Protein AF-A0A652LAL0-F1 (afdb_monomer_lite)

Organism: NCBI:txid1828321

Sequence (158 aa):
MTTEHRGLAGPYTEYDGLPVLHTTEVELPLVHPYAPVAAGRYVTPGGGRLTVHKAETSAAHLRVTLDHLGCHAQCTPEKDGAFKRLALAAEGYCVHAKCRHRPAYVGGVLRSFEVRTGTIPLAAFVRAALAVELGDFTLVDRLLEEAEARFGPVRPAE

Radius of gyration: 15.7 Å; chains: 1; bounding box: 31×41×43 Å

Secondary structure (DSSP, 8-state):
-----TT----EEEETTEEEEEHHHHTSPB--TTS---SEEEE-TTS-EEEEEEETTEEEEEEEEEE-TT-GGG--HHHHHHHHHHHHHHHHHHHHTT---------TTEEEEEEETTSS-HHHHHHHHHHHHTT--HHHHHHHHHHHHHHS-SS---

Foldseek 3Di:
DPPPVPDPPADWDDDVQAATDHPVQVPAAADDLPDADDADWHQYPRRWIWGWDQDPVDNQKIKIKIARNQPCLCQDPLLLVLLVLLLLLQLLVCVVVVHPDDFQADGDRMGMGIHGPPDQRPSLSVSCNSCSSVVHRVSSVVSSVVSCVVRNHSDDDD

pLDDT: mean 79.48, std 15.99, range [26.91, 95.75]

InterPro domains:
  IPR046305 Protein of unknown function DUF6420 [PF19984] (1-156)

Structure (mmCIF, N/CA/C/O backbone):
data_AF-A0A652LAL0-F1
#
_entry.id   AF-A0A652LAL0-F1
#
loop_
_atom_site.group_PDB
_atom_site.id
_atom_site.type_symbol
_atom_site.label_atom_id
_atom_site.label_alt_id
_atom_site.label_comp_id
_atom_site.label_asym_id
_atom_site.label_entity_id
_atom_site.label_seq_id
_atom_site.pdbx_PDB_ins_code
_atom_site.Cartn_x
_atom_site.Cartn_y
_atom_site.Cartn_z
_atom_site.occupancy
_atom_site.B_iso_or_equiv
_atom_site.auth_seq_id
_atom_site.auth_comp_id
_atom_site.auth_asym_id
_atom_site.auth_atom_id
_atom_site.pdbx_PDB_model_num
ATOM 1 N N . MET A 1 1 ? 4.197 -22.086 8.577 1.00 26.91 1 MET A N 1
ATOM 2 C CA 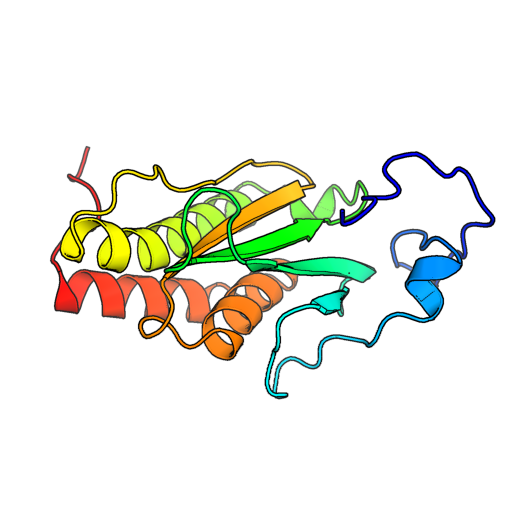. MET A 1 1 ? 5.563 -21.739 8.142 1.00 26.91 1 MET A CA 1
ATOM 3 C C . MET A 1 1 ? 5.484 -21.309 6.692 1.00 26.91 1 MET A C 1
ATOM 5 O O . MET A 1 1 ? 5.342 -22.158 5.826 1.00 26.91 1 MET A O 1
ATOM 9 N N . THR A 1 2 ? 5.471 -20.008 6.421 1.00 34.56 2 THR A N 1
ATOM 10 C CA . THR A 1 2 ? 5.722 -19.508 5.069 1.00 34.56 2 THR A CA 1
ATOM 11 C C . THR A 1 2 ? 7.229 -19.498 4.903 1.00 34.56 2 THR A C 1
ATOM 13 O O . THR A 1 2 ? 7.903 -18.637 5.461 1.00 34.56 2 THR A O 1
ATOM 16 N N . THR A 1 3 ? 7.774 -20.498 4.217 1.00 36.16 3 THR A N 1
ATOM 17 C CA . THR A 1 3 ? 9.139 -20.430 3.700 1.00 36.16 3 THR A CA 1
ATOM 18 C C . THR A 1 3 ? 9.178 -19.275 2.711 1.00 36.16 3 THR A C 1
ATOM 20 O O . THR A 1 3 ? 8.875 -19.422 1.530 1.00 36.16 3 THR A O 1
ATOM 23 N N . GLU A 1 4 ? 9.495 -18.082 3.206 1.00 40.03 4 GLU A N 1
ATOM 24 C CA . GLU A 1 4 ? 10.088 -17.061 2.365 1.00 40.03 4 GLU A CA 1
ATOM 25 C C . GLU A 1 4 ? 11.332 -17.707 1.756 1.00 40.03 4 GLU A C 1
ATOM 27 O O . GLU A 1 4 ? 12.329 -17.934 2.440 1.00 40.03 4 GLU A O 1
ATOM 32 N N . HIS A 1 5 ? 11.260 -18.062 0.475 1.00 46.69 5 HIS A N 1
ATOM 33 C CA . HIS A 1 5 ? 12.397 -18.555 -0.295 1.00 46.69 5 HIS A CA 1
ATOM 34 C C . HIS A 1 5 ? 13.362 -17.394 -0.589 1.00 46.69 5 HIS A C 1
ATOM 36 O O . HIS A 1 5 ? 13.682 -17.097 -1.737 1.00 46.69 5 HIS A O 1
ATOM 42 N N . ARG A 1 6 ? 13.801 -16.696 0.466 1.00 40.78 6 ARG A N 1
ATOM 43 C CA . ARG A 1 6 ? 14.875 -15.707 0.438 1.00 40.78 6 ARG A CA 1
ATOM 44 C C . ARG A 1 6 ? 16.173 -16.467 0.178 1.00 40.78 6 ARG A C 1
ATOM 46 O O . ARG A 1 6 ? 16.843 -16.880 1.116 1.00 40.78 6 ARG A O 1
ATOM 53 N N . GLY A 1 7 ? 16.486 -16.712 -1.093 1.00 42.38 7 GLY A N 1
ATOM 54 C CA . GLY A 1 7 ? 17.790 -17.248 -1.495 1.00 42.38 7 GLY A CA 1
ATOM 55 C C . GLY A 1 7 ? 17.799 -18.427 -2.465 1.00 42.38 7 GLY A C 1
ATOM 56 O O . GLY A 1 7 ? 18.868 -18.994 -2.666 1.00 42.38 7 GLY A O 1
ATOM 57 N N . LEU A 1 8 ? 16.681 -18.815 -3.091 1.00 42.06 8 LEU A N 1
ATOM 58 C CA . LEU A 1 8 ? 16.766 -19.770 -4.202 1.00 42.06 8 LEU A CA 1
ATOM 59 C C . LEU A 1 8 ? 17.265 -19.037 -5.452 1.00 42.06 8 LEU A C 1
ATOM 61 O O . LEU A 1 8 ? 16.500 -18.395 -6.163 1.00 42.06 8 LEU A O 1
ATOM 65 N N . ALA A 1 9 ? 18.573 -19.112 -5.694 1.00 47.53 9 ALA A N 1
ATOM 66 C CA . ALA A 1 9 ? 19.133 -18.879 -7.016 1.00 47.53 9 ALA A CA 1
ATOM 67 C C . ALA A 1 9 ? 18.577 -19.968 -7.950 1.00 47.53 9 ALA A C 1
ATOM 69 O O . ALA A 1 9 ? 19.017 -21.115 -7.912 1.00 47.53 9 ALA A O 1
ATOM 70 N N . GLY A 1 10 ? 17.550 -19.621 -8.720 1.00 47.28 10 GLY A N 1
ATOM 71 C CA . GLY A 1 10 ? 16.929 -20.481 -9.727 1.00 47.28 10 GLY A CA 1
ATOM 72 C C . GLY A 1 10 ? 16.800 -19.747 -11.061 1.00 47.28 10 GLY A C 1
ATOM 73 O O . GLY A 1 10 ? 17.241 -18.601 -11.161 1.00 47.28 10 GLY A O 1
ATOM 74 N N . PRO A 1 11 ? 16.251 -20.391 -12.107 1.00 46.81 11 PRO A N 1
ATOM 75 C CA . PRO A 1 11 ? 16.198 -19.790 -13.425 1.00 46.81 11 PRO A CA 1
ATOM 76 C C . PRO A 1 11 ? 15.296 -18.558 -13.399 1.00 46.81 11 PRO A C 1
ATOM 78 O O . PRO A 1 11 ? 14.097 -18.594 -13.114 1.00 46.81 11 PRO A O 1
ATOM 81 N N . TYR A 1 12 ? 15.961 -17.456 -13.659 1.00 54.72 12 TYR A N 1
ATOM 82 C CA . TYR A 1 12 ? 15.501 -16.093 -13.611 1.00 54.72 12 TYR A CA 1
ATOM 83 C C . TYR A 1 12 ? 15.055 -15.707 -15.027 1.00 54.72 12 TYR A C 1
ATOM 85 O O . TYR A 1 12 ? 15.815 -15.897 -15.974 1.00 54.72 12 TYR A O 1
ATOM 93 N N . THR A 1 13 ? 13.817 -15.237 -15.195 1.00 54.25 13 THR A N 1
ATOM 94 C CA . THR A 1 13 ? 13.287 -14.840 -16.512 1.00 54.25 13 THR A CA 1
ATOM 95 C C . THR A 1 13 ? 13.353 -13.325 -16.647 1.00 54.25 13 THR A C 1
ATOM 97 O O . THR A 1 13 ? 12.703 -12.607 -15.885 1.00 54.25 13 THR A O 1
ATOM 100 N N . GLU A 1 14 ? 14.148 -12.846 -17.603 1.00 53.19 14 GLU A N 1
ATOM 101 C CA . GLU A 1 14 ? 14.138 -11.449 -18.036 1.00 53.19 14 GLU A CA 1
ATOM 102 C C . GLU A 1 14 ? 12.880 -11.184 -18.868 1.00 53.19 14 GLU A C 1
ATOM 104 O O . GLU A 1 14 ? 12.600 -11.885 -19.841 1.00 53.19 14 GLU A O 1
ATOM 109 N N . TYR A 1 15 ? 12.122 -10.164 -18.478 1.00 52.69 15 TYR A N 1
ATOM 110 C CA . TYR A 1 15 ? 11.039 -9.605 -19.276 1.00 52.69 15 TYR A CA 1
ATOM 111 C C . TYR A 1 15 ? 11.474 -8.216 -19.738 1.00 52.69 15 TYR A C 1
ATOM 113 O O . TYR A 1 15 ? 12.097 -7.490 -18.967 1.00 52.69 15 TYR A O 1
ATOM 121 N N . ASP A 1 16 ? 11.161 -7.856 -20.982 1.00 43.97 16 ASP A N 1
ATOM 122 C CA . ASP A 1 16 ? 11.592 -6.605 -21.618 1.00 43.97 16 ASP A CA 1
ATOM 123 C C . ASP A 1 16 ? 11.299 -5.374 -20.731 1.00 43.97 16 ASP A C 1
ATOM 125 O O . ASP A 1 16 ? 10.151 -4.962 -20.563 1.00 43.97 16 ASP A O 1
ATOM 129 N N . GLY A 1 17 ? 12.347 -4.836 -20.096 1.00 51.28 17 GLY A N 1
ATOM 130 C CA . GLY A 1 17 ? 12.281 -3.683 -19.191 1.00 51.28 17 GLY A CA 1
ATOM 131 C C . GLY A 1 17 ? 11.799 -3.941 -17.751 1.00 51.28 17 GLY A C 1
ATOM 132 O O . GLY A 1 17 ? 11.697 -2.978 -16.990 1.00 51.28 17 GLY A O 1
ATOM 133 N N . LEU A 1 18 ? 11.524 -5.187 -17.343 1.00 56.19 18 LEU A N 1
ATOM 134 C CA . LEU A 1 18 ? 11.079 -5.536 -15.983 1.00 56.19 18 LEU A CA 1
ATOM 135 C C . LEU A 1 18 ? 12.174 -6.252 -15.170 1.00 56.19 18 LEU A C 1
ATOM 137 O O . LEU A 1 18 ? 13.030 -6.931 -15.742 1.00 56.19 18 LEU A O 1
ATOM 141 N N . PRO A 1 19 ? 12.143 -6.148 -13.825 1.00 60.47 19 PRO A N 1
ATOM 142 C CA . PRO A 1 19 ? 13.010 -6.938 -12.968 1.00 60.47 19 PRO A CA 1
ATOM 143 C C . PRO A 1 19 ? 12.858 -8.436 -13.223 1.00 60.47 19 PRO A C 1
ATOM 145 O O . PRO A 1 19 ? 11.775 -8.957 -13.488 1.00 60.47 19 PRO A O 1
ATOM 148 N N . VAL A 1 20 ? 13.982 -9.122 -13.106 1.00 64.56 20 VAL A N 1
ATOM 149 C CA . VAL A 1 20 ? 14.102 -10.553 -13.325 1.00 64.56 20 VAL A CA 1
ATOM 150 C C . VAL A 1 20 ? 13.296 -11.327 -12.277 1.00 64.56 20 VAL A C 1
ATOM 152 O O . VAL A 1 20 ? 13.569 -11.217 -11.081 1.00 64.56 20 VAL A O 1
ATOM 155 N N . LEU A 1 21 ? 12.332 -12.140 -12.723 1.00 66.69 21 LEU A N 1
ATOM 156 C CA . LEU A 1 21 ? 11.475 -12.938 -11.838 1.00 66.69 21 LEU A CA 1
ATOM 157 C C . LEU A 1 21 ? 11.976 -14.381 -11.730 1.00 66.69 21 LEU A C 1
ATOM 159 O O . LEU A 1 21 ? 12.378 -14.997 -12.720 1.00 66.69 21 LEU A O 1
ATOM 163 N N . HIS A 1 22 ? 11.926 -14.945 -10.527 1.00 69.00 22 HIS A N 1
ATOM 164 C CA . HIS A 1 22 ? 12.204 -16.362 -10.299 1.00 69.00 22 HIS A CA 1
ATOM 165 C C . HIS A 1 22 ? 11.072 -17.232 -10.879 1.00 69.00 22 HIS A C 1
ATOM 167 O O . HIS A 1 22 ? 9.922 -16.809 -10.937 1.00 69.00 22 HIS A O 1
ATOM 173 N N . THR A 1 23 ? 11.342 -18.485 -11.260 1.00 67.25 23 THR A N 1
ATOM 174 C CA . THR A 1 23 ? 10.328 -19.377 -11.870 1.00 67.25 23 THR A CA 1
ATOM 175 C C . THR A 1 23 ? 9.056 -19.522 -11.024 1.00 67.25 23 THR A C 1
ATOM 177 O O . THR A 1 23 ? 7.950 -19.527 -11.549 1.00 67.25 23 THR A O 1
ATOM 180 N N . THR A 1 24 ? 9.197 -19.561 -9.697 1.00 66.69 24 THR A N 1
ATOM 181 C CA . THR A 1 24 ? 8.060 -19.633 -8.755 1.00 66.69 24 THR A CA 1
ATOM 182 C C . THR A 1 24 ? 7.254 -18.336 -8.647 1.00 66.69 24 THR A C 1
ATOM 184 O O . THR A 1 24 ? 6.217 -18.309 -7.990 1.00 66.69 24 THR A O 1
ATOM 187 N N . GLU A 1 25 ? 7.734 -17.250 -9.249 1.00 71.38 25 GLU A N 1
ATOM 188 C CA . GLU A 1 25 ? 7.066 -15.948 -9.309 1.00 71.38 25 GLU A CA 1
ATOM 189 C C . GLU A 1 25 ? 6.311 -15.761 -10.616 1.00 71.38 25 GLU A C 1
ATOM 191 O O . GLU A 1 25 ? 5.311 -15.054 -10.628 1.00 71.38 25 GLU A O 1
ATOM 196 N N . VAL A 1 26 ? 6.727 -16.448 -11.682 1.00 68.81 26 VAL A N 1
ATOM 197 C CA . VAL A 1 26 ? 6.016 -16.470 -12.970 1.00 68.81 26 VAL A CA 1
ATOM 198 C C . VAL A 1 26 ? 4.611 -17.067 -12.823 1.00 68.81 26 VAL A C 1
ATOM 200 O O . VAL A 1 26 ? 3.692 -16.673 -13.533 1.00 68.81 26 VAL A O 1
ATOM 203 N N . GLU A 1 27 ? 4.420 -17.983 -11.872 1.00 79.25 27 GLU A N 1
ATOM 204 C CA . GLU A 1 27 ? 3.115 -18.590 -11.576 1.00 79.25 27 GLU A CA 1
ATOM 205 C C . GLU A 1 27 ? 2.237 -17.740 -10.641 1.00 79.25 27 GLU A C 1
ATOM 207 O O . GLU A 1 27 ? 1.075 -18.079 -10.401 1.00 79.25 27 GLU A O 1
ATOM 212 N N . LEU A 1 28 ? 2.766 -16.648 -10.075 1.00 83.56 28 LEU A N 1
ATOM 213 C CA . LEU A 1 28 ? 1.987 -15.798 -9.180 1.00 83.56 28 LEU A CA 1
ATOM 214 C C . LEU A 1 28 ? 0.983 -14.948 -9.972 1.00 83.56 28 LEU A C 1
ATOM 216 O O . LEU A 1 28 ? 1.297 -14.442 -11.050 1.00 83.56 28 LEU A O 1
ATOM 220 N N . PRO A 1 29 ? -0.220 -14.712 -9.422 1.00 87.69 29 PRO A N 1
ATOM 221 C CA . PRO A 1 29 ? -1.191 -13.840 -10.064 1.00 87.69 29 PRO A CA 1
ATOM 222 C C . PRO A 1 29 ? -0.675 -12.396 -10.135 1.00 87.69 29 PRO A C 1
ATOM 224 O O . PRO A 1 29 ? -0.125 -11.863 -9.167 1.00 87.69 29 PRO A O 1
ATOM 227 N N . LEU A 1 30 ? -0.926 -11.728 -11.261 1.00 86.81 30 LEU A N 1
ATOM 228 C CA . LEU A 1 30 ? -0.739 -10.283 -11.378 1.00 86.81 30 LEU A CA 1
ATOM 229 C C . LEU A 1 30 ? -1.766 -9.567 -10.489 1.00 86.81 30 LEU A C 1
ATOM 231 O O . LEU A 1 30 ? -2.971 -9.814 -10.597 1.00 86.81 30 LEU A O 1
ATOM 235 N N . VAL A 1 31 ? -1.314 -8.656 -9.624 1.00 88.19 31 VAL A N 1
ATOM 236 C CA . VAL A 1 31 ? -2.240 -7.798 -8.878 1.00 88.19 31 VAL A CA 1
ATOM 237 C C . VAL A 1 31 ? -2.864 -6.788 -9.838 1.00 88.19 31 VAL A C 1
ATOM 239 O O . VAL A 1 31 ? -2.202 -5.903 -10.376 1.00 88.19 31 VAL A O 1
ATOM 242 N N . HIS A 1 32 ? -4.166 -6.922 -10.070 1.00 80.56 32 HIS A N 1
ATOM 243 C CA . HIS A 1 32 ? -4.893 -5.965 -10.889 1.00 80.56 32 HIS A CA 1
ATOM 244 C C . HIS A 1 32 ? -5.318 -4.770 -10.022 1.00 80.56 32 HIS A C 1
ATOM 246 O O . HIS A 1 32 ? -6.018 -4.983 -9.025 1.00 80.56 32 HIS A O 1
ATOM 252 N N . PRO A 1 33 ? -4.982 -3.517 -10.393 1.00 73.00 33 PRO A N 1
ATOM 253 C CA . PRO A 1 33 ? -5.270 -2.340 -9.576 1.00 73.00 33 PRO A CA 1
ATOM 254 C C . PRO A 1 33 ? -6.736 -2.251 -9.159 1.00 73.00 33 PRO A C 1
ATOM 256 O O . PRO A 1 33 ? -7.024 -1.921 -8.021 1.00 73.00 33 PRO A O 1
ATOM 259 N N . TYR A 1 34 ? -7.679 -2.619 -10.028 1.00 80.06 34 TYR A N 1
ATOM 260 C CA . TYR A 1 34 ? -9.115 -2.516 -9.737 1.00 80.06 34 TYR A CA 1
ATOM 261 C C . TYR A 1 34 ? -9.762 -3.787 -9.173 1.00 80.06 34 TYR A C 1
ATOM 263 O O . TYR A 1 34 ? -10.940 -3.753 -8.819 1.00 80.06 34 TYR A O 1
ATOM 271 N N . ALA A 1 35 ? -9.020 -4.889 -9.045 1.00 83.25 35 ALA A N 1
ATOM 272 C CA . ALA A 1 35 ? -9.568 -6.117 -8.478 1.00 83.25 35 ALA A CA 1
ATOM 273 C C . ALA A 1 35 ? -9.625 -6.053 -6.939 1.00 83.25 35 ALA A C 1
ATOM 275 O O . ALA A 1 35 ? -8.928 -5.240 -6.316 1.00 83.25 35 ALA A O 1
ATOM 276 N N . PRO A 1 36 ? -10.453 -6.898 -6.299 1.00 88.06 36 PRO A N 1
ATOM 277 C CA . PRO A 1 36 ? -10.298 -7.199 -4.884 1.00 88.06 36 PRO A CA 1
ATOM 278 C C . PRO A 1 36 ? -8.889 -7.734 -4.605 1.00 88.06 36 PRO A C 1
ATOM 280 O O . PRO A 1 36 ? -8.339 -8.498 -5.396 1.00 88.06 36 PRO A O 1
ATOM 283 N N . VAL A 1 37 ? -8.327 -7.361 -3.457 1.00 90.88 37 VAL A N 1
ATOM 284 C CA . VAL A 1 37 ? -7.036 -7.877 -2.989 1.00 90.88 37 VAL A CA 1
ATOM 285 C C . VAL A 1 37 ? -7.282 -8.742 -1.761 1.00 90.88 37 VAL A C 1
ATOM 287 O O . VAL A 1 37 ? -8.033 -8.346 -0.869 1.00 90.88 37 VAL A O 1
ATOM 290 N N . ALA A 1 38 ? -6.659 -9.917 -1.720 1.00 91.38 38 ALA A N 1
ATOM 291 C CA . ALA A 1 38 ? -6.721 -10.845 -0.598 1.00 91.38 38 ALA A CA 1
ATOM 292 C C . ALA A 1 38 ? -5.320 -11.067 -0.006 1.00 91.38 38 ALA A C 1
ATOM 294 O O . ALA A 1 38 ? -4.321 -10.557 -0.513 1.00 91.38 38 ALA A O 1
ATOM 295 N N . ALA A 1 39 ? -5.243 -11.821 1.091 1.00 91.31 39 ALA A N 1
ATOM 296 C CA . ALA A 1 39 ? -3.960 -12.324 1.565 1.00 91.31 39 ALA A CA 1
ATOM 297 C C . ALA A 1 39 ? -3.386 -13.299 0.525 1.00 91.31 39 ALA A C 1
ATOM 299 O O . ALA A 1 39 ? -4.087 -14.199 0.064 1.00 91.31 39 ALA A O 1
ATOM 300 N N . GLY A 1 40 ? -2.123 -13.118 0.157 1.00 91.75 40 GLY A N 1
ATOM 301 C CA . GLY A 1 40 ? -1.485 -13.854 -0.923 1.00 91.75 40 GLY A CA 1
ATOM 302 C C . GLY A 1 40 ? -0.186 -13.207 -1.385 1.00 91.75 40 GLY A C 1
ATOM 303 O O . GLY A 1 40 ? 0.281 -12.218 -0.818 1.00 91.75 40 GLY A O 1
ATOM 304 N N . ARG A 1 41 ? 0.399 -13.793 -2.427 1.00 91.50 41 ARG A N 1
ATOM 305 C CA . ARG A 1 41 ? 1.580 -13.278 -3.124 1.00 91.50 41 ARG A CA 1
ATOM 306 C C . ARG A 1 41 ? 1.181 -12.938 -4.553 1.00 91.50 41 ARG A C 1
ATOM 308 O O . ARG A 1 41 ? 0.434 -13.695 -5.165 1.00 91.50 41 ARG A O 1
ATOM 315 N N . TYR A 1 42 ? 1.685 -11.820 -5.051 1.00 90.12 42 TYR A N 1
ATOM 316 C CA . TYR A 1 42 ? 1.332 -11.267 -6.349 1.00 90.12 42 TYR A CA 1
ATOM 317 C C . TYR A 1 42 ? 2.559 -10.674 -7.038 1.00 90.12 42 TYR A C 1
ATOM 319 O O . TYR A 1 42 ? 3.479 -10.195 -6.369 1.00 90.12 42 TYR A O 1
ATOM 327 N N . VAL A 1 43 ? 2.526 -10.641 -8.367 1.00 87.31 43 VAL A N 1
ATOM 328 C CA . VAL A 1 43 ? 3.418 -9.796 -9.175 1.00 87.31 43 VAL A CA 1
ATOM 329 C C . VAL A 1 43 ? 2.790 -8.410 -9.300 1.00 87.31 43 VAL A C 1
ATOM 331 O O . VAL A 1 43 ? 1.570 -8.309 -9.456 1.00 87.31 43 VAL A O 1
ATOM 334 N N . THR A 1 44 ? 3.587 -7.343 -9.210 1.00 85.12 44 THR A N 1
ATOM 335 C CA . THR A 1 44 ? 3.109 -5.969 -9.437 1.00 85.12 44 THR A CA 1
ATOM 336 C C . THR A 1 44 ? 3.192 -5.577 -10.908 1.00 85.12 44 THR A C 1
ATOM 338 O O . THR A 1 44 ? 4.027 -6.115 -11.634 1.00 85.12 44 THR A O 1
ATOM 341 N N . PRO A 1 45 ? 2.377 -4.613 -11.378 1.00 76.31 45 PRO A N 1
ATOM 342 C CA . PRO A 1 45 ? 2.496 -4.096 -12.743 1.00 76.31 45 PRO A CA 1
ATOM 343 C C . PRO A 1 45 ? 3.893 -3.551 -13.079 1.00 76.31 45 PRO A C 1
ATOM 345 O O . PRO A 1 45 ? 4.300 -3.602 -14.233 1.00 76.31 45 PRO A O 1
ATOM 348 N N . GLY A 1 46 ? 4.640 -3.068 -12.079 1.00 72.75 46 GLY A N 1
ATOM 349 C CA . GLY A 1 46 ? 6.032 -2.630 -12.225 1.00 72.75 46 GLY A CA 1
ATOM 350 C C . GLY A 1 46 ? 7.072 -3.760 -12.196 1.00 72.75 46 GLY A C 1
ATOM 351 O O . GLY A 1 46 ? 8.263 -3.471 -12.110 1.00 72.75 46 GLY A O 1
ATOM 352 N N . GLY A 1 47 ? 6.644 -5.028 -12.213 1.00 74.50 47 GLY A N 1
ATOM 353 C CA . GLY A 1 47 ? 7.517 -6.206 -12.173 1.00 74.50 47 GLY A CA 1
ATOM 354 C C . GLY A 1 47 ? 8.149 -6.485 -10.805 1.00 74.50 47 GLY A C 1
ATOM 355 O O . GLY A 1 47 ? 9.139 -7.203 -10.721 1.00 74.50 47 GLY A O 1
ATOM 356 N N . GLY A 1 48 ? 7.596 -5.918 -9.731 1.00 82.06 48 GLY A N 1
ATOM 357 C CA . GLY A 1 48 ? 7.965 -6.237 -8.353 1.00 82.06 48 GLY A CA 1
ATOM 358 C C . GLY A 1 48 ? 7.108 -7.358 -7.758 1.00 82.06 48 GLY A C 1
ATOM 359 O O . GLY A 1 48 ? 6.281 -7.979 -8.429 1.00 82.06 48 GLY A O 1
ATOM 360 N N . ARG A 1 49 ? 7.269 -7.596 -6.454 1.00 88.69 49 ARG A N 1
ATOM 361 C CA . ARG A 1 49 ? 6.492 -8.567 -5.671 1.00 88.69 49 ARG A CA 1
ATOM 362 C C . ARG A 1 49 ? 5.661 -7.846 -4.627 1.00 88.69 49 ARG A C 1
ATOM 364 O O . ARG A 1 49 ? 6.180 -7.041 -3.860 1.00 88.69 49 ARG A O 1
ATOM 371 N N . LEU A 1 50 ? 4.387 -8.200 -4.536 1.00 91.25 50 LEU A N 1
ATOM 372 C CA . LEU A 1 50 ? 3.506 -7.785 -3.453 1.00 91.25 50 LEU A CA 1
ATOM 373 C C . LEU A 1 50 ? 3.136 -9.009 -2.617 1.00 91.25 50 LEU A C 1
ATOM 375 O O . LEU A 1 50 ? 2.623 -9.998 -3.134 1.00 91.25 50 LEU A O 1
ATOM 379 N N . THR A 1 51 ? 3.361 -8.940 -1.310 1.00 92.44 51 THR A N 1
ATOM 380 C CA . THR A 1 51 ? 2.950 -9.978 -0.362 1.00 92.44 51 THR A CA 1
ATOM 381 C C . THR A 1 51 ? 2.006 -9.387 0.669 1.00 92.44 51 THR A C 1
ATOM 383 O O . THR A 1 51 ? 2.346 -8.421 1.345 1.00 92.44 51 THR A O 1
ATOM 386 N N . VAL A 1 52 ? 0.836 -9.998 0.828 1.00 93.50 52 VAL A N 1
ATOM 387 C CA . VAL A 1 52 ? -0.150 -9.650 1.852 1.00 93.50 52 VAL A CA 1
ATOM 388 C C . VAL A 1 52 ? -0.367 -10.857 2.753 1.00 93.50 52 VAL A C 1
ATOM 390 O O . VAL A 1 52 ? -0.759 -11.924 2.289 1.00 93.50 52 VAL A O 1
ATOM 393 N N . HIS A 1 53 ? -0.144 -10.710 4.052 1.00 92.25 53 HIS A N 1
ATOM 394 C CA . HIS A 1 53 ? -0.383 -11.775 5.029 1.00 92.25 53 HIS A CA 1
ATOM 395 C C . HIS A 1 53 ? -0.822 -11.192 6.371 1.00 92.25 53 HIS A C 1
ATOM 397 O O . HIS A 1 53 ? -0.775 -9.984 6.576 1.00 92.25 53 HIS A O 1
ATOM 403 N N . LYS A 1 54 ? -1.282 -12.034 7.302 1.00 89.56 54 LYS A N 1
ATOM 404 C CA . LYS A 1 54 ? -1.558 -11.585 8.675 1.00 89.56 54 LYS A CA 1
ATOM 405 C C . LYS A 1 54 ? -0.253 -11.158 9.342 1.00 89.56 54 LYS A C 1
ATOM 407 O O . LYS A 1 54 ? 0.738 -11.871 9.224 1.00 89.56 54 LYS A O 1
ATOM 412 N N . ALA A 1 55 ? -0.260 -10.032 10.049 1.00 84.38 55 ALA A N 1
ATOM 413 C CA . ALA A 1 55 ? 0.911 -9.615 10.806 1.00 84.38 55 ALA A CA 1
ATOM 414 C C . ALA A 1 55 ? 1.197 -10.625 11.931 1.00 84.38 55 ALA A C 1
ATOM 416 O O . ALA A 1 55 ? 0.298 -11.021 12.673 1.00 84.38 55 ALA A O 1
ATOM 417 N N . GLU A 1 56 ? 2.457 -11.028 12.077 1.00 79.69 56 GLU A N 1
ATOM 418 C CA . GLU A 1 56 ? 2.879 -12.017 13.084 1.00 79.69 56 GLU A CA 1
ATOM 419 C C . GLU A 1 56 ? 2.648 -11.524 14.517 1.00 79.69 56 GLU A C 1
ATOM 421 O O . GLU A 1 56 ? 2.352 -12.296 15.423 1.00 79.69 56 GLU A O 1
ATOM 426 N N . THR A 1 57 ? 2.755 -10.212 14.710 1.00 76.06 57 THR A N 1
ATOM 427 C CA . THR A 1 57 ? 2.656 -9.529 16.001 1.00 76.06 57 THR A CA 1
ATOM 428 C C . THR A 1 57 ? 1.223 -9.132 16.358 1.00 76.06 57 THR A C 1
ATOM 430 O O . THR A 1 57 ? 0.970 -8.708 17.487 1.00 76.06 57 THR A O 1
ATOM 433 N N . SER A 1 58 ? 0.269 -9.231 15.422 1.00 77.81 58 SER A N 1
ATOM 434 C CA . SER A 1 58 ? -1.106 -8.788 15.651 1.00 77.81 58 SER A CA 1
ATOM 435 C C . SER A 1 58 ? -2.116 -9.412 14.689 1.00 77.81 58 SER A C 1
ATOM 437 O O . SER A 1 58 ? -2.103 -9.154 13.489 1.00 77.81 58 SER A O 1
ATOM 439 N N . ALA A 1 59 ? -3.107 -10.116 15.242 1.00 84.38 59 ALA A N 1
ATOM 440 C CA . ALA A 1 59 ? -4.239 -10.633 14.468 1.00 84.38 59 ALA A CA 1
ATOM 441 C C . ALA A 1 59 ? -5.144 -9.532 13.878 1.00 84.38 59 ALA A C 1
ATOM 443 O O . ALA A 1 59 ? -5.934 -9.812 12.980 1.00 84.38 59 ALA A O 1
ATOM 444 N N . ALA A 1 60 ? -5.034 -8.294 14.373 1.00 88.06 60 ALA A N 1
ATOM 445 C CA . ALA A 1 60 ? -5.805 -7.148 13.894 1.00 88.06 60 ALA A CA 1
ATOM 446 C C . ALA A 1 60 ? -5.178 -6.464 12.667 1.00 88.06 60 ALA A C 1
ATOM 448 O O . ALA A 1 60 ? -5.732 -5.476 12.188 1.00 88.06 60 ALA A O 1
ATOM 449 N N . HIS A 1 61 ? -4.026 -6.941 12.184 1.00 89.62 61 HIS A N 1
ATOM 450 C CA . HIS A 1 61 ? -3.287 -6.298 11.104 1.00 89.62 61 HIS A CA 1
ATOM 451 C C . HIS A 1 61 ? -2.972 -7.263 9.971 1.00 89.62 61 HIS A C 1
ATOM 453 O O . HIS A 1 61 ? -2.724 -8.458 10.161 1.00 89.62 61 HIS A O 1
ATOM 459 N N . LEU A 1 62 ? -2.943 -6.696 8.773 1.00 91.31 62 LEU A N 1
ATOM 460 C CA . LEU A 1 62 ? -2.321 -7.287 7.607 1.00 91.31 62 LEU A CA 1
ATOM 461 C C . LEU A 1 62 ? -0.963 -6.621 7.405 1.00 91.31 62 LEU A C 1
ATOM 463 O O . LEU A 1 62 ? -0.852 -5.397 7.452 1.00 91.31 62 LEU A O 1
ATOM 467 N N . ARG A 1 63 ? 0.062 -7.432 7.164 1.00 91.00 63 ARG A N 1
ATOM 468 C CA . ARG A 1 63 ? 1.351 -6.974 6.670 1.00 91.00 63 ARG A CA 1
ATOM 469 C C . ARG A 1 63 ? 1.315 -6.968 5.149 1.00 91.00 63 ARG A C 1
ATOM 471 O O . ARG A 1 63 ? 1.020 -7.993 4.533 1.00 91.00 63 ARG A O 1
ATOM 478 N N . VAL A 1 64 ? 1.614 -5.811 4.573 1.00 91.94 64 VAL A N 1
ATOM 479 C CA . VAL A 1 64 ? 1.733 -5.597 3.130 1.00 91.94 64 VAL A CA 1
ATOM 480 C C . VAL A 1 64 ? 3.193 -5.297 2.831 1.00 91.94 64 VAL A C 1
ATOM 482 O O . VAL A 1 64 ? 3.729 -4.310 3.325 1.00 91.94 64 VAL A O 1
ATOM 485 N N . THR A 1 65 ? 3.840 -6.142 2.041 1.00 91.38 65 THR A N 1
ATOM 486 C CA . THR A 1 65 ? 5.245 -5.996 1.657 1.00 91.38 65 THR A CA 1
ATOM 487 C C . THR A 1 65 ? 5.340 -5.824 0.152 1.00 91.38 65 THR A C 1
ATOM 489 O O . THR A 1 65 ? 4.791 -6.634 -0.590 1.00 91.38 65 THR A O 1
ATOM 492 N N . LEU A 1 66 ? 6.033 -4.775 -0.274 1.00 89.69 66 LEU A N 1
ATOM 493 C CA . LEU A 1 66 ? 6.323 -4.442 -1.658 1.00 89.69 66 LEU A CA 1
ATOM 494 C C . LEU A 1 66 ? 7.828 -4.575 -1.881 1.00 89.69 66 LEU A C 1
ATOM 496 O O . LEU A 1 66 ? 8.612 -3.926 -1.196 1.00 89.69 66 LEU A O 1
ATOM 500 N N . ASP 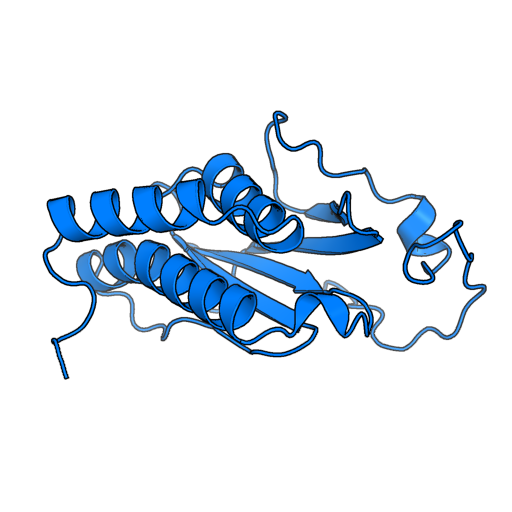A 1 67 ? 8.227 -5.436 -2.803 1.00 87.38 67 ASP A N 1
ATOM 501 C CA . ASP A 1 67 ? 9.622 -5.700 -3.130 1.00 87.38 67 ASP A CA 1
ATOM 502 C C . ASP A 1 67 ? 9.874 -5.399 -4.605 1.00 87.38 67 ASP A C 1
ATOM 504 O O . ASP A 1 67 ? 9.390 -6.098 -5.492 1.00 87.38 67 ASP A O 1
ATOM 508 N N . HIS A 1 68 ? 10.640 -4.349 -4.857 1.00 78.69 68 HIS A N 1
ATOM 509 C CA . HIS A 1 68 ? 10.995 -3.870 -6.184 1.00 78.69 68 HIS A CA 1
ATOM 510 C C . HIS A 1 68 ? 12.220 -4.582 -6.776 1.00 78.69 68 HIS A C 1
ATOM 512 O O . HIS A 1 68 ? 12.738 -4.128 -7.795 1.00 78.69 68 HIS A O 1
ATOM 518 N N . LEU A 1 69 ? 12.719 -5.656 -6.149 1.00 76.88 69 LEU A N 1
ATOM 519 C CA . LEU A 1 69 ? 13.726 -6.558 -6.724 1.00 76.88 69 LEU A CA 1
ATOM 520 C C . LEU A 1 69 ? 15.018 -5.859 -7.183 1.00 76.88 69 LEU A C 1
ATOM 522 O O . LEU A 1 69 ? 15.604 -6.208 -8.203 1.00 76.88 69 LEU A O 1
ATOM 526 N N . GLY A 1 70 ? 15.475 -4.848 -6.441 1.00 70.44 70 GLY A N 1
ATOM 527 C CA . GLY A 1 70 ? 16.689 -4.103 -6.803 1.00 70.44 70 GLY A CA 1
ATOM 528 C C . GLY A 1 70 ? 16.465 -2.933 -7.773 1.00 70.44 70 GLY A C 1
ATOM 529 O O . GLY A 1 70 ? 17.427 -2.260 -8.133 1.00 70.44 70 GLY A O 1
ATOM 530 N N . CYS A 1 71 ? 15.224 -2.639 -8.180 1.00 76.88 71 CYS A N 1
ATOM 531 C CA . CYS A 1 71 ? 14.935 -1.541 -9.103 1.00 76.88 71 CYS A CA 1
ATOM 532 C C . CYS A 1 71 ? 15.147 -0.162 -8.450 1.00 76.88 71 CYS A C 1
ATOM 534 O O . CYS A 1 71 ? 14.290 0.359 -7.733 1.00 76.88 71 CYS A O 1
ATOM 536 N N . HIS A 1 72 ? 16.288 0.470 -8.740 1.00 76.44 72 HIS A N 1
ATOM 537 C CA . HIS A 1 72 ? 16.646 1.788 -8.202 1.00 76.44 72 HIS A CA 1
ATOM 538 C C . HIS A 1 72 ? 15.685 2.916 -8.611 1.00 76.44 72 HIS A C 1
ATOM 540 O O . HIS A 1 72 ? 15.547 3.886 -7.868 1.00 76.44 72 HIS A O 1
ATOM 546 N N . ALA A 1 73 ? 14.959 2.780 -9.729 1.00 80.88 73 ALA A N 1
ATOM 547 C CA . ALA A 1 73 ? 13.930 3.740 -10.145 1.00 80.88 73 ALA A CA 1
ATOM 548 C C . ALA A 1 73 ? 12.741 3.829 -9.160 1.00 80.88 73 ALA A C 1
ATOM 550 O O . ALA A 1 73 ? 11.910 4.737 -9.254 1.00 80.88 73 ALA A O 1
ATOM 551 N N . GLN A 1 74 ? 12.648 2.894 -8.207 1.00 83.00 74 GLN A N 1
ATOM 552 C CA . GLN A 1 74 ? 11.655 2.889 -7.129 1.00 83.00 74 GLN A CA 1
ATOM 553 C C . GLN A 1 74 ? 12.172 3.498 -5.810 1.00 83.00 74 GLN A C 1
ATOM 555 O O . GLN A 1 74 ? 11.440 3.558 -4.824 1.00 83.00 74 GLN A O 1
ATOM 560 N N . CYS A 1 75 ? 13.416 3.988 -5.784 1.00 83.25 75 CYS A N 1
ATOM 561 C CA . CYS A 1 75 ? 14.077 4.538 -4.594 1.00 83.25 75 CYS A CA 1
ATOM 562 C C . CYS A 1 75 ? 14.318 6.055 -4.689 1.00 83.25 75 CYS A C 1
ATOM 564 O O . CYS A 1 75 ? 15.311 6.553 -4.157 1.00 83.25 75 CYS A O 1
ATOM 566 N N . THR A 1 76 ? 13.457 6.794 -5.395 1.00 89.06 76 THR A N 1
ATOM 567 C CA . THR A 1 76 ? 13.593 8.256 -5.490 1.00 89.06 76 THR A CA 1
ATOM 568 C C . THR A 1 76 ? 13.099 8.942 -4.209 1.00 89.06 76 THR A C 1
ATOM 570 O O . THR A 1 76 ? 12.199 8.414 -3.546 1.00 89.06 76 THR A O 1
ATOM 573 N N . PRO A 1 77 ? 13.633 10.125 -3.847 1.00 91.12 77 PRO A N 1
ATOM 574 C CA . PRO A 1 77 ? 13.184 10.868 -2.667 1.00 91.12 77 PRO A CA 1
ATOM 575 C C . PRO A 1 77 ? 11.674 11.146 -2.646 1.00 91.12 77 PRO A C 1
ATOM 577 O O . PRO A 1 77 ? 11.049 11.088 -1.587 1.00 91.12 77 PRO A O 1
ATOM 580 N N . GLU A 1 78 ? 11.075 11.406 -3.808 1.00 92.06 78 GLU A N 1
ATOM 581 C CA . GLU A 1 78 ? 9.646 11.687 -3.961 1.00 92.06 78 GLU A CA 1
ATOM 582 C C . GLU A 1 78 ? 8.805 10.452 -3.623 1.00 92.06 78 GLU A C 1
ATOM 584 O O . GLU A 1 78 ? 7.867 10.539 -2.826 1.00 92.06 78 GLU A O 1
ATOM 589 N N . LYS A 1 79 ? 9.183 9.284 -4.164 1.00 91.00 79 LYS A N 1
ATOM 590 C CA . LYS A 1 79 ? 8.518 8.004 -3.880 1.00 91.00 79 LYS A CA 1
ATOM 591 C C . LYS A 1 79 ? 8.691 7.597 -2.422 1.00 91.00 79 LYS A C 1
ATOM 593 O O . LYS A 1 79 ? 7.727 7.184 -1.781 1.00 91.00 79 LYS A O 1
ATOM 598 N N . ASP A 1 80 ? 9.886 7.778 -1.865 1.00 90.25 80 ASP A N 1
ATOM 599 C CA . ASP A 1 80 ? 10.155 7.566 -0.441 1.00 90.25 80 ASP A CA 1
ATOM 600 C C . ASP A 1 80 ? 9.267 8.445 0.446 1.00 90.25 80 ASP A C 1
ATOM 602 O O . ASP A 1 80 ? 8.708 7.973 1.438 1.00 90.25 80 ASP A O 1
ATOM 606 N N . GLY A 1 81 ? 9.111 9.719 0.085 1.00 91.88 81 GLY A N 1
ATOM 607 C CA . GLY A 1 81 ? 8.205 10.643 0.758 1.00 91.88 81 GLY A CA 1
ATOM 608 C C . GLY A 1 81 ? 6.751 10.178 0.689 1.00 91.88 81 GLY A C 1
ATOM 609 O O . GLY A 1 81 ? 6.066 10.158 1.713 1.00 91.88 81 GLY A O 1
ATOM 610 N N . ALA A 1 82 ? 6.288 9.750 -0.486 1.00 93.62 82 ALA A N 1
ATOM 611 C CA . ALA A 1 82 ? 4.930 9.247 -0.669 1.00 93.62 82 ALA A CA 1
ATOM 612 C C . ALA A 1 82 ? 4.679 7.956 0.131 1.00 93.62 82 ALA A C 1
ATOM 614 O O . ALA A 1 82 ? 3.694 7.863 0.858 1.00 93.62 82 ALA A O 1
ATOM 615 N N . PHE A 1 83 ? 5.592 6.981 0.115 1.00 92.00 83 PHE A N 1
ATOM 616 C CA . PHE A 1 83 ? 5.431 5.772 0.928 1.00 92.00 83 PHE A CA 1
AT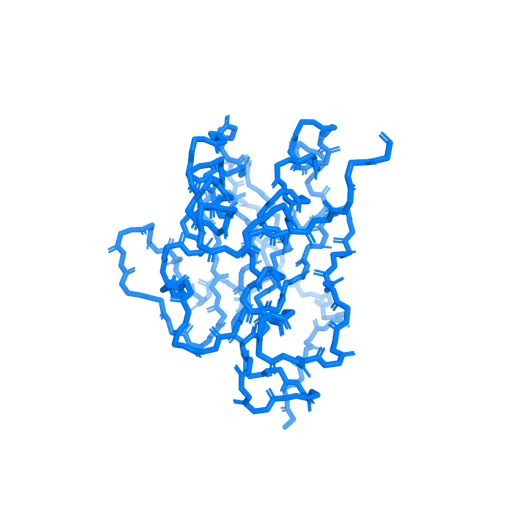OM 617 C C . PHE A 1 83 ? 5.423 6.065 2.434 1.00 92.00 83 PHE A C 1
ATOM 619 O O . PHE A 1 83 ? 4.662 5.436 3.170 1.00 92.00 83 PHE A O 1
ATOM 626 N N . LYS A 1 84 ? 6.210 7.041 2.906 1.00 90.31 84 LYS A N 1
ATOM 627 C CA . LYS A 1 84 ? 6.132 7.504 4.300 1.00 90.31 84 LYS A CA 1
ATOM 628 C C . LYS A 1 84 ? 4.756 8.090 4.615 1.00 90.31 84 LYS A C 1
ATOM 630 O O . LYS A 1 84 ? 4.175 7.713 5.627 1.00 90.31 84 LYS A O 1
ATOM 635 N N . ARG A 1 85 ? 4.203 8.948 3.749 1.00 92.31 85 ARG A N 1
ATOM 636 C CA . ARG A 1 85 ? 2.839 9.490 3.913 1.00 92.31 85 ARG A CA 1
ATOM 637 C C . ARG A 1 85 ? 1.773 8.393 3.912 1.00 92.31 85 ARG A C 1
ATOM 639 O O . ARG A 1 85 ? 0.874 8.420 4.745 1.00 92.31 85 ARG A O 1
ATOM 646 N N . LEU A 1 86 ? 1.919 7.375 3.065 1.00 93.00 86 LEU A N 1
ATOM 647 C CA . LEU A 1 86 ? 1.021 6.218 3.055 1.00 93.00 86 LEU A CA 1
ATOM 648 C C . LEU A 1 86 ? 1.099 5.415 4.364 1.00 93.00 86 LEU A C 1
ATOM 650 O O . LEU A 1 86 ? 0.073 4.986 4.894 1.00 93.00 86 LEU A O 1
ATOM 654 N N . ALA A 1 87 ? 2.304 5.235 4.912 1.00 90.00 87 ALA A N 1
ATOM 655 C CA . ALA A 1 87 ? 2.490 4.603 6.215 1.00 90.00 87 ALA A CA 1
ATOM 656 C C . ALA A 1 87 ? 1.838 5.423 7.342 1.00 90.00 87 ALA A C 1
ATOM 658 O O . ALA A 1 87 ? 1.197 4.839 8.214 1.00 90.00 87 ALA A O 1
ATOM 659 N N . LEU A 1 88 ? 1.939 6.758 7.293 1.00 88.81 88 LEU A N 1
ATOM 660 C CA . LEU A 1 88 ? 1.257 7.653 8.234 1.00 88.81 88 LEU A CA 1
ATOM 661 C C . LEU A 1 88 ? -0.267 7.513 8.137 1.00 88.81 88 LEU A C 1
ATOM 663 O O . LEU A 1 88 ? -0.924 7.325 9.155 1.00 88.81 88 LEU A O 1
ATOM 667 N N . ALA A 1 89 ? -0.840 7.502 6.932 1.00 90.38 89 ALA A N 1
ATOM 668 C CA . ALA A 1 89 ? -2.281 7.316 6.760 1.00 90.38 89 ALA A CA 1
ATOM 669 C C . ALA A 1 89 ? -2.791 6.033 7.454 1.00 90.38 89 ALA A C 1
ATOM 671 O O . ALA A 1 89 ? -3.821 6.050 8.129 1.00 90.38 89 ALA A O 1
ATOM 672 N N . ALA A 1 90 ? -2.045 4.925 7.360 1.00 88.88 90 ALA A N 1
ATOM 673 C CA . ALA A 1 90 ? -2.365 3.687 8.075 1.00 88.88 90 ALA A CA 1
ATOM 674 C C . ALA A 1 90 ? -2.117 3.778 9.597 1.00 88.88 90 ALA A C 1
ATOM 676 O O . ALA A 1 90 ? -2.901 3.236 10.384 1.00 88.88 90 ALA A O 1
ATOM 677 N N . GLU A 1 91 ? -1.058 4.474 10.023 1.00 83.06 91 GLU A N 1
ATOM 678 C CA . GLU A 1 91 ? -0.696 4.681 11.432 1.00 83.06 91 GLU A CA 1
ATOM 679 C C . GLU A 1 91 ? -1.793 5.420 12.210 1.00 83.06 91 GLU A C 1
ATOM 681 O O . GLU A 1 91 ? -2.105 5.006 13.327 1.00 83.06 91 GLU A O 1
ATOM 686 N N . GLY A 1 92 ? -2.441 6.435 11.627 1.00 81.31 92 GLY A N 1
ATOM 687 C CA . GLY A 1 92 ? -3.485 7.218 12.308 1.00 81.31 92 GLY A CA 1
ATOM 688 C C . GLY A 1 92 ? -4.604 6.348 12.893 1.00 81.31 92 GLY A C 1
ATOM 689 O O . GLY A 1 92 ? -4.993 6.491 14.056 1.00 81.31 92 GLY A O 1
ATOM 690 N N . TYR A 1 93 ? -5.042 5.338 12.138 1.00 84.81 93 TYR A N 1
ATOM 691 C CA . TYR A 1 93 ? -6.032 4.367 12.608 1.00 84.81 93 TYR A CA 1
ATOM 692 C C . TYR A 1 93 ? -5.514 3.458 13.730 1.00 84.81 93 TYR A C 1
ATOM 694 O O . TYR A 1 93 ? -6.275 3.030 14.602 1.00 84.81 93 TYR A O 1
ATOM 702 N N . CYS A 1 94 ? -4.225 3.135 13.708 1.00 85.06 94 CYS A N 1
ATOM 703 C CA . CYS A 1 94 ? -3.592 2.270 14.695 1.00 85.06 94 CYS A CA 1
ATOM 704 C C . CYS A 1 94 ? -3.392 3.007 16.025 1.00 85.06 94 CYS A C 1
ATOM 706 O O . CYS A 1 94 ? -3.700 2.446 17.081 1.00 85.06 94 CYS A O 1
ATOM 708 N N . VAL A 1 95 ? -2.971 4.276 15.968 1.00 80.06 95 VAL A N 1
ATOM 709 C CA . VAL A 1 95 ? -2.867 5.183 17.122 1.00 80.06 95 VAL A CA 1
ATOM 710 C C . VAL A 1 95 ? -4.227 5.349 17.789 1.00 80.06 95 VAL A C 1
ATOM 712 O O . VAL A 1 95 ? -4.351 5.128 18.995 1.00 80.06 95 VAL A O 1
ATOM 715 N N . HIS A 1 96 ? -5.273 5.636 17.008 1.00 82.62 96 HIS A N 1
ATOM 716 C CA . HIS A 1 96 ? -6.634 5.746 17.534 1.00 82.62 96 HIS A CA 1
ATOM 717 C C . HIS A 1 96 ? -7.098 4.454 18.229 1.00 82.62 96 HIS A C 1
ATOM 719 O O . HIS A 1 96 ? -7.724 4.487 19.289 1.00 82.62 96 HIS A O 1
ATOM 725 N N . ALA A 1 97 ? -6.722 3.295 17.683 1.00 83.69 97 ALA A N 1
ATOM 726 C CA . ALA A 1 97 ? -7.004 1.988 18.267 1.00 83.69 97 ALA A CA 1
ATOM 727 C C . ALA A 1 97 ? -6.042 1.574 19.405 1.00 83.69 97 ALA A C 1
ATOM 729 O O . ALA A 1 97 ? -6.085 0.420 19.839 1.00 83.69 97 ALA A O 1
ATOM 730 N N . LYS A 1 98 ? -5.174 2.478 19.887 1.00 83.25 98 LYS A N 1
ATOM 731 C CA . LYS A 1 98 ? -4.166 2.241 20.940 1.00 83.25 98 LYS A CA 1
ATOM 732 C C . LYS A 1 98 ? -3.248 1.048 20.648 1.00 83.25 98 LYS A C 1
ATOM 734 O O . LYS A 1 98 ? -2.846 0.307 21.550 1.00 83.25 98 LYS A O 1
ATOM 739 N N . CYS A 1 99 ? -2.934 0.835 19.375 1.00 82.31 99 CYS A N 1
ATOM 740 C CA . CYS A 1 99 ? -2.014 -0.215 18.970 1.00 82.31 99 CYS A CA 1
ATOM 741 C C . CYS A 1 99 ? -0.589 0.126 19.408 1.00 82.31 99 CYS A C 1
ATOM 743 O O . CYS A 1 99 ? -0.192 1.286 19.417 1.00 82.31 99 CYS A O 1
ATOM 745 N N . ARG A 1 100 ? 0.190 -0.897 19.777 1.00 70.56 100 ARG A N 1
ATOM 746 C CA . ARG A 1 100 ? 1.573 -0.720 20.254 1.00 70.56 100 ARG A CA 1
ATOM 747 C C . ARG A 1 100 ? 2.633 -0.888 19.164 1.00 70.56 100 ARG A C 1
ATOM 749 O O . ARG A 1 100 ? 3.819 -0.821 19.474 1.00 70.56 100 ARG A O 1
ATOM 756 N N . HIS A 1 101 ? 2.239 -1.168 17.922 1.00 64.69 101 HIS A N 1
ATOM 757 C CA . HIS A 1 101 ? 3.202 -1.315 16.835 1.00 64.69 101 HIS A CA 1
ATOM 758 C C . HIS A 1 101 ? 3.582 0.067 16.297 1.00 64.69 101 HIS A C 1
ATOM 760 O O . HIS A 1 101 ? 2.741 0.953 16.157 1.00 64.69 101 HIS A O 1
ATOM 766 N N . ARG A 1 102 ? 4.872 0.248 16.015 1.00 60.44 102 ARG A N 1
ATOM 767 C CA . ARG A 1 102 ? 5.357 1.391 15.239 1.00 60.44 102 ARG A CA 1
ATOM 768 C C . ARG A 1 102 ? 4.983 1.171 13.771 1.00 60.44 102 ARG A C 1
ATOM 770 O O . ARG A 1 102 ? 4.830 0.015 13.371 1.00 60.44 102 ARG A O 1
ATOM 777 N N . PRO A 1 103 ? 4.858 2.226 12.956 1.00 54.69 103 PRO A N 1
ATOM 778 C CA . PRO A 1 103 ? 4.767 2.056 11.516 1.00 54.69 103 PRO A CA 1
ATOM 779 C C . PRO A 1 103 ? 5.998 1.278 11.062 1.00 54.69 103 PRO A C 1
ATOM 781 O O . PRO A 1 103 ? 7.136 1.740 11.187 1.00 54.69 103 PRO A O 1
ATOM 784 N N . ALA A 1 104 ? 5.767 0.065 10.567 1.00 58.47 104 ALA A N 1
ATOM 785 C CA . ALA A 1 104 ? 6.752 -0.587 9.739 1.00 58.47 104 ALA A CA 1
ATOM 786 C C . ALA A 1 104 ? 6.841 0.291 8.493 1.00 58.47 104 ALA A C 1
ATOM 788 O O . ALA A 1 104 ? 5.887 0.398 7.735 1.00 58.47 104 ALA A O 1
ATOM 789 N N . TYR A 1 105 ? 7.937 1.024 8.374 1.00 64.88 105 TYR A N 1
ATOM 790 C CA . TYR A 1 105 ? 8.414 1.545 7.113 1.00 64.88 105 TYR A CA 1
ATOM 791 C C . TYR A 1 105 ? 9.888 1.194 7.076 1.00 64.88 105 TYR A C 1
ATOM 793 O O . TYR A 1 105 ? 10.707 1.766 7.797 1.00 64.88 105 TYR A O 1
ATOM 801 N N . VAL A 1 106 ? 10.200 0.194 6.268 1.00 66.81 106 VAL A N 1
ATOM 802 C CA . VAL A 1 106 ? 11.568 -0.086 5.857 1.00 66.81 106 VAL A CA 1
ATOM 803 C C . VAL A 1 106 ? 11.699 0.512 4.467 1.00 66.81 106 VAL A C 1
ATOM 805 O O . VAL A 1 106 ? 10.832 0.302 3.622 1.00 66.81 106 VAL A O 1
ATOM 808 N N . GLY A 1 107 ? 12.702 1.366 4.282 1.00 65.94 107 GLY A N 1
ATOM 809 C CA . GLY A 1 107 ? 12.941 2.020 3.004 1.00 65.94 107 GLY A CA 1
ATOM 810 C C . GLY A 1 107 ? 13.740 1.155 2.026 1.00 65.94 107 GLY A C 1
ATOM 811 O O . GLY A 1 107 ? 14.123 0.028 2.331 1.00 65.94 107 GLY A O 1
ATOM 812 N N . GLY A 1 108 ? 14.047 1.721 0.862 1.00 75.31 108 GLY A N 1
ATOM 813 C CA . GLY A 1 108 ? 14.791 1.055 -0.203 1.00 75.31 108 GLY A CA 1
ATOM 814 C C . GLY A 1 108 ? 13.907 0.184 -1.092 1.00 75.31 108 GLY A C 1
ATOM 815 O O . GLY A 1 108 ? 12.715 0.418 -1.251 1.00 75.31 108 GLY A O 1
ATOM 816 N N . VAL A 1 109 ? 14.493 -0.840 -1.698 1.00 78.31 109 VAL A N 1
ATOM 817 C CA . VAL A 1 109 ? 13.769 -1.680 -2.665 1.00 78.31 109 VAL A CA 1
ATOM 818 C C . VAL A 1 109 ? 12.719 -2.583 -2.010 1.00 78.31 109 VAL A C 1
ATOM 820 O O . VAL A 1 109 ? 11.859 -3.095 -2.709 1.00 78.31 109 VAL A O 1
ATOM 823 N N . LEU A 1 110 ? 12.749 -2.740 -0.684 1.00 83.69 110 LEU A N 1
ATOM 824 C CA . LEU A 1 110 ? 11.785 -3.517 0.089 1.00 83.69 110 LEU A CA 1
ATOM 825 C C . LEU A 1 110 ? 11.022 -2.592 1.043 1.00 83.69 110 LEU A C 1
ATOM 827 O O . LEU A 1 110 ? 11.568 -2.161 2.057 1.00 83.69 110 LEU A O 1
ATOM 831 N N . ARG A 1 111 ? 9.744 -2.341 0.761 1.00 87.69 111 ARG A N 1
ATOM 832 C CA . ARG A 1 111 ? 8.823 -1.619 1.647 1.00 87.69 111 ARG A CA 1
ATOM 833 C C . ARG A 1 111 ? 7.927 -2.604 2.374 1.00 87.69 111 ARG A C 1
ATOM 835 O O . ARG A 1 111 ? 7.455 -3.576 1.799 1.00 87.69 111 ARG A O 1
ATOM 842 N N . SER A 1 112 ? 7.663 -2.367 3.648 1.00 88.62 112 SER A N 1
ATOM 843 C CA . SER A 1 112 ? 6.697 -3.151 4.423 1.00 88.62 112 SER A CA 1
ATOM 844 C C . SER A 1 112 ? 5.826 -2.207 5.216 1.00 88.62 112 SER A C 1
ATOM 846 O O . SER A 1 112 ? 6.360 -1.241 5.737 1.00 88.62 112 SER A O 1
ATOM 848 N N . PHE A 1 113 ? 4.536 -2.512 5.305 1.00 89.31 113 PHE A N 1
ATOM 849 C CA . PHE A 1 113 ? 3.505 -1.729 5.975 1.00 89.31 113 PHE A CA 1
ATOM 850 C C . PHE A 1 113 ? 2.649 -2.642 6.852 1.00 89.31 113 PHE A C 1
ATOM 852 O O . PHE A 1 113 ? 2.463 -3.819 6.533 1.00 89.31 113 PHE A O 1
ATOM 859 N N . GLU A 1 114 ? 2.075 -2.091 7.919 1.00 88.25 114 GLU A N 1
ATOM 860 C CA . GLU A 1 114 ? 1.035 -2.760 8.704 1.00 88.25 114 GLU A CA 1
ATOM 861 C C . GLU A 1 114 ? -0.274 -1.977 8.590 1.00 88.25 114 GLU A C 1
ATOM 863 O O . GLU A 1 114 ? -0.338 -0.796 8.926 1.00 88.25 114 GLU A O 1
ATOM 868 N N . VAL A 1 115 ? -1.317 -2.643 8.094 1.00 89.75 115 VAL A N 1
ATOM 869 C CA . VAL A 1 115 ? -2.640 -2.059 7.855 1.00 89.75 115 VAL A CA 1
ATOM 870 C C . VAL A 1 115 ? -3.648 -2.757 8.751 1.00 89.75 115 VAL A C 1
ATOM 872 O O . VAL A 1 115 ? -3.796 -3.981 8.704 1.00 89.75 115 VAL A O 1
ATOM 875 N N . ARG A 1 116 ? -4.347 -1.989 9.587 1.00 90.00 116 ARG A N 1
ATOM 876 C CA . ARG A 1 116 ? -5.362 -2.532 10.493 1.00 90.00 116 ARG A CA 1
ATOM 877 C C . ARG A 1 116 ? -6.575 -3.031 9.709 1.00 90.00 116 ARG A C 1
ATOM 879 O O . ARG A 1 116 ? -7.083 -2.362 8.817 1.00 90.00 116 ARG A O 1
ATOM 886 N N . THR A 1 117 ? -7.083 -4.207 10.050 1.00 88.44 117 THR A N 1
ATOM 887 C CA . THR A 1 117 ? -8.320 -4.720 9.454 1.00 88.44 117 THR A CA 1
ATOM 888 C C . THR A 1 117 ? -9.510 -3.849 9.859 1.00 88.44 117 THR A C 1
ATOM 890 O O . THR A 1 117 ? -9.641 -3.499 11.032 1.00 88.44 117 THR A O 1
ATOM 893 N N . GLY A 1 118 ? -10.396 -3.539 8.909 1.00 85.56 118 GLY A N 1
ATOM 894 C CA . GLY A 1 118 ? -11.586 -2.715 9.156 1.00 85.56 118 GLY A CA 1
ATOM 895 C C . GLY A 1 118 ? -11.332 -1.203 9.152 1.00 85.56 118 GLY A C 1
ATOM 896 O O . GLY A 1 118 ? -12.183 -0.458 9.628 1.00 85.56 118 GLY A O 1
ATOM 897 N N . THR A 1 119 ? -10.177 -0.752 8.649 1.00 89.94 119 THR A N 1
ATOM 898 C CA . THR A 1 119 ? -9.842 0.674 8.518 1.00 89.94 119 THR A CA 1
ATOM 899 C C . THR A 1 119 ? -9.798 1.089 7.047 1.00 89.94 119 THR A C 1
ATOM 901 O O . THR A 1 119 ? -10.845 1.141 6.407 1.00 89.94 119 THR A O 1
ATOM 904 N N . ILE A 1 120 ? -8.615 1.334 6.482 1.00 91.69 120 ILE A N 1
ATOM 905 C CA . ILE A 1 120 ? -8.432 1.553 5.049 1.00 91.69 120 ILE A CA 1
ATOM 906 C C . ILE A 1 120 ? -8.728 0.223 4.339 1.00 91.69 120 ILE A C 1
ATOM 908 O O . ILE A 1 120 ? -8.113 -0.795 4.681 1.00 91.69 120 ILE A O 1
ATOM 912 N N . PRO A 1 121 ? -9.641 0.183 3.349 1.00 93.12 121 PRO A N 1
ATOM 913 C CA . PRO A 1 121 ? -9.858 -1.022 2.560 1.00 93.12 121 PRO A CA 1
ATOM 914 C C . PRO A 1 121 ? -8.539 -1.503 1.944 1.00 93.12 121 PRO A C 1
ATOM 916 O O . PRO A 1 121 ? -7.840 -0.723 1.300 1.00 93.12 121 PRO A O 1
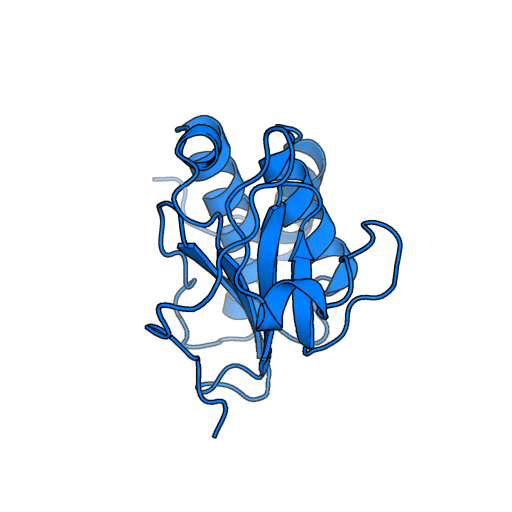ATOM 919 N N . LEU A 1 122 ? -8.207 -2.790 2.095 1.00 92.50 122 LEU A N 1
ATOM 920 C CA . LEU A 1 122 ? -6.923 -3.342 1.635 1.00 92.50 122 LEU A CA 1
ATOM 921 C C . LEU A 1 122 ? -6.645 -3.024 0.158 1.00 92.50 122 LEU A C 1
ATOM 923 O O . LEU A 1 122 ? -5.536 -2.633 -0.192 1.00 92.50 122 LEU A O 1
ATOM 927 N N . ALA A 1 123 ? -7.662 -3.139 -0.700 1.00 92.88 123 ALA A N 1
ATOM 928 C CA . ALA A 1 123 ? -7.534 -2.796 -2.111 1.00 92.88 123 ALA A CA 1
ATOM 929 C C . ALA A 1 123 ? -7.208 -1.307 -2.324 1.00 92.88 123 ALA A C 1
ATOM 931 O O . ALA A 1 123 ? -6.408 -0.986 -3.194 1.00 92.88 123 ALA A O 1
ATOM 932 N N . ALA A 1 124 ? -7.775 -0.397 -1.527 1.00 94.25 124 ALA A N 1
ATOM 933 C CA . ALA A 1 124 ? -7.461 1.030 -1.605 1.00 94.25 124 ALA A CA 1
ATOM 934 C C . ALA A 1 124 ? -6.015 1.314 -1.172 1.00 94.25 124 ALA A C 1
ATOM 936 O O . ALA A 1 124 ? -5.312 2.056 -1.853 1.00 94.25 124 ALA A O 1
ATOM 937 N N . PHE A 1 125 ? -5.552 0.664 -0.099 1.00 94.31 125 PHE A N 1
ATOM 938 C CA . PHE A 1 125 ? -4.166 0.773 0.358 1.00 94.31 125 PHE A CA 1
ATOM 939 C C . PHE A 1 125 ? -3.175 0.266 -0.699 1.00 94.31 125 PHE A C 1
ATOM 941 O O . PHE A 1 125 ? -2.226 0.960 -1.054 1.00 94.31 125 PHE A O 1
ATOM 948 N N . VAL A 1 126 ? -3.417 -0.930 -1.247 1.00 93.81 126 VAL A N 1
ATOM 949 C CA . VAL A 1 126 ? -2.562 -1.527 -2.284 1.00 93.81 126 VAL A CA 1
ATOM 950 C C . VAL A 1 126 ? -2.569 -0.689 -3.560 1.00 93.81 126 VAL A C 1
ATOM 952 O O . VAL A 1 126 ? -1.509 -0.456 -4.126 1.00 93.81 126 VAL A O 1
ATOM 955 N N . ARG A 1 127 ? -3.723 -0.159 -3.984 1.00 94.12 127 ARG A N 1
ATOM 956 C CA . ARG A 1 127 ? -3.796 0.782 -5.116 1.00 94.12 127 ARG A CA 1
ATOM 957 C C . ARG A 1 127 ? -2.930 2.011 -4.895 1.00 94.12 127 ARG A C 1
ATOM 959 O O . ARG A 1 127 ? -2.206 2.389 -5.804 1.00 94.12 127 ARG A O 1
ATOM 966 N N . ALA A 1 128 ? -2.993 2.615 -3.709 1.00 94.62 128 ALA A N 1
ATOM 967 C CA . ALA A 1 128 ? -2.166 3.772 -3.392 1.00 94.62 128 ALA A CA 1
ATOM 968 C C . ALA A 1 128 ? -0.671 3.420 -3.437 1.00 94.62 128 ALA A C 1
ATOM 970 O O . ALA A 1 128 ? 0.103 4.157 -4.036 1.00 94.62 128 ALA A O 1
ATOM 971 N N . ALA A 1 129 ? -0.271 2.264 -2.896 1.00 92.62 129 ALA A N 1
ATOM 972 C CA . ALA A 1 129 ? 1.116 1.802 -2.963 1.00 92.62 129 ALA A CA 1
ATOM 973 C C . ALA A 1 129 ? 1.604 1.595 -4.410 1.00 92.62 129 ALA A C 1
ATOM 975 O O . ALA A 1 129 ? 2.705 2.018 -4.748 1.00 92.62 129 ALA A O 1
ATOM 976 N N . LEU A 1 130 ? 0.781 0.990 -5.272 1.00 91.06 130 LEU A N 1
ATOM 977 C CA . LEU A 1 130 ? 1.112 0.779 -6.686 1.00 91.06 130 LEU A CA 1
ATOM 978 C C . LEU A 1 130 ? 1.114 2.087 -7.492 1.00 91.06 130 LEU A C 1
ATOM 980 O O . LEU A 1 130 ? 1.936 2.250 -8.385 1.00 91.06 130 LEU A O 1
ATOM 984 N N . ALA A 1 131 ? 0.235 3.039 -7.172 1.00 91.38 131 ALA A N 1
ATOM 985 C CA . ALA A 1 131 ? 0.227 4.356 -7.811 1.00 91.38 131 ALA A CA 1
ATOM 986 C C . ALA A 1 131 ? 1.546 5.109 -7.567 1.00 91.38 131 ALA A C 1
ATOM 988 O O . ALA A 1 131 ? 2.103 5.683 -8.502 1.00 91.38 131 ALA A O 1
ATOM 989 N N . VAL A 1 132 ? 2.116 5.000 -6.359 1.00 91.06 132 VAL A N 1
ATOM 990 C CA . VAL A 1 132 ? 3.445 5.558 -6.054 1.00 91.06 132 VAL A CA 1
ATOM 991 C C . VAL A 1 132 ? 4.528 4.953 -6.951 1.00 91.06 132 VAL A C 1
ATOM 993 O O . VAL A 1 132 ? 5.404 5.687 -7.412 1.00 91.06 132 VAL A O 1
ATOM 996 N N . GLU A 1 133 ? 4.466 3.649 -7.260 1.00 85.25 133 GLU A N 1
ATOM 997 C CA . GLU A 1 133 ? 5.426 3.017 -8.184 1.00 85.25 133 GLU A CA 1
ATOM 998 C C . GLU A 1 133 ? 5.408 3.669 -9.574 1.00 85.25 133 GLU A C 1
ATOM 1000 O O . GL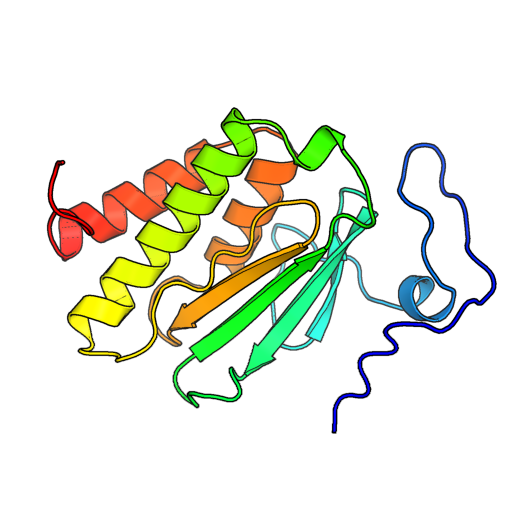U A 1 133 ? 6.455 3.781 -10.222 1.00 85.25 133 GLU A O 1
ATOM 1005 N N . LEU A 1 134 ? 4.225 4.127 -9.995 1.00 86.31 134 LEU A N 1
ATOM 1006 C CA . LEU A 1 134 ? 3.956 4.790 -11.271 1.00 86.31 134 LEU A CA 1
ATOM 1007 C C . LEU A 1 134 ? 4.162 6.314 -11.224 1.00 86.31 134 LEU A C 1
ATOM 1009 O O . LEU A 1 134 ? 4.028 6.974 -12.250 1.00 86.31 134 LEU A O 1
ATOM 1013 N N . GLY A 1 135 ? 4.511 6.877 -10.063 1.00 88.69 135 GLY A N 1
ATOM 1014 C CA . GLY A 1 135 ? 4.719 8.317 -9.885 1.00 88.69 135 GLY A CA 1
ATOM 1015 C C . GLY A 1 135 ? 3.442 9.129 -9.639 1.00 88.69 135 GLY A C 1
ATOM 1016 O O . GLY A 1 135 ? 3.492 10.353 -9.713 1.00 88.69 135 GLY A O 1
ATOM 1017 N N . ASP A 1 136 ? 2.318 8.476 -9.332 1.00 92.44 136 ASP A N 1
ATOM 1018 C CA . ASP A 1 136 ? 1.074 9.129 -8.915 1.00 92.44 136 ASP A CA 1
ATOM 1019 C C . ASP A 1 136 ? 0.935 9.080 -7.385 1.00 92.44 136 ASP A C 1
ATOM 1021 O O . ASP A 1 136 ? 0.875 8.014 -6.768 1.00 92.44 136 ASP A O 1
ATOM 1025 N N . PHE A 1 137 ? 0.884 10.258 -6.762 1.00 94.81 137 PHE A N 1
ATOM 1026 C CA . PHE A 1 137 ? 0.810 10.412 -5.308 1.00 94.81 137 PHE A CA 1
ATOM 1027 C C . PHE A 1 137 ? -0.583 10.820 -4.811 1.00 94.81 137 PHE A C 1
ATOM 1029 O O . PHE A 1 137 ? -0.824 10.810 -3.605 1.00 94.81 137 PHE A O 1
ATOM 1036 N N . THR A 1 138 ? -1.534 11.099 -5.709 1.00 95.56 138 THR A N 1
ATOM 1037 C CA . THR A 1 138 ? -2.856 11.642 -5.359 1.00 95.56 138 THR A CA 1
ATOM 1038 C C . THR A 1 138 ? -3.636 10.718 -4.425 1.00 95.56 138 THR A C 1
ATOM 1040 O O . THR A 1 138 ? -4.304 11.175 -3.498 1.00 95.56 138 THR A O 1
ATOM 1043 N N . LEU A 1 139 ? -3.541 9.400 -4.625 1.00 94.62 139 LEU A N 1
ATOM 1044 C CA . LEU A 1 139 ? -4.225 8.434 -3.761 1.00 94.62 139 LEU A CA 1
ATOM 1045 C C . LEU A 1 139 ? -3.648 8.393 -2.346 1.00 94.62 139 LEU A C 1
ATOM 1047 O O . LEU A 1 139 ? -4.399 8.193 -1.394 1.00 94.62 139 LEU A O 1
ATOM 1051 N N . VAL A 1 140 ? -2.332 8.559 -2.215 1.00 94.06 140 VAL A N 1
ATOM 1052 C CA . VAL A 1 140 ? -1.664 8.608 -0.913 1.00 94.06 140 VAL A CA 1
ATOM 1053 C C . VAL A 1 140 ? -2.086 9.857 -0.161 1.00 94.06 140 VAL A C 1
ATOM 1055 O O . VAL A 1 140 ? -2.477 9.757 1.000 1.00 94.06 140 VAL A O 1
ATOM 1058 N N . ASP A 1 141 ? -2.034 11.006 -0.831 1.00 94.50 141 ASP A N 1
ATOM 1059 C CA . ASP A 1 141 ? -2.349 12.291 -0.216 1.00 94.50 141 ASP A CA 1
ATOM 1060 C C . ASP A 1 141 ? -3.811 12.310 0.255 1.00 94.50 141 ASP A C 1
ATOM 1062 O O . ASP A 1 141 ? -4.074 12.617 1.414 1.00 94.50 141 ASP A O 1
ATOM 1066 N N . ARG A 1 142 ? -4.747 11.802 -0.560 1.00 95.75 142 ARG A N 1
ATOM 1067 C CA . ARG A 1 142 ? -6.152 11.641 -0.155 1.00 95.75 142 ARG A CA 1
ATOM 1068 C C . ARG A 1 142 ? -6.328 10.734 1.069 1.00 95.75 142 ARG A C 1
ATOM 1070 O O . ARG A 1 142 ? -7.106 11.053 1.960 1.00 95.75 142 ARG A O 1
ATOM 1077 N N . LEU A 1 143 ? -5.639 9.588 1.124 1.00 94.38 143 LEU A N 1
ATOM 1078 C CA . LEU A 1 143 ? -5.733 8.685 2.281 1.00 94.38 143 LEU A CA 1
ATOM 1079 C C . LEU A 1 143 ? -5.184 9.332 3.558 1.00 94.38 143 LEU A C 1
ATOM 1081 O O . LEU A 1 143 ? -5.702 9.069 4.645 1.00 94.38 143 LEU A O 1
ATOM 1085 N N . LEU A 1 144 ? -4.140 10.155 3.434 1.00 92.19 144 LEU A N 1
ATOM 1086 C CA . LEU A 1 144 ? -3.592 10.908 4.555 1.00 92.19 144 LEU A CA 1
ATOM 1087 C C . LEU A 1 144 ? -4.572 11.991 5.018 1.00 92.19 144 LEU A C 1
ATOM 1089 O O . LEU A 1 144 ? -4.879 12.033 6.205 1.00 92.19 144 LEU A O 1
ATOM 1093 N N . GLU A 1 145 ? -5.127 12.783 4.098 1.00 92.88 145 GLU A N 1
ATOM 1094 C CA . GLU A 1 145 ? -6.155 13.790 4.393 1.00 92.88 145 GLU A CA 1
ATOM 1095 C C . GLU A 1 145 ? -7.371 13.175 5.102 1.00 92.88 145 GLU A C 1
ATOM 1097 O O . GLU A 1 145 ? -7.846 13.705 6.104 1.00 92.88 145 GLU A O 1
ATOM 1102 N N . GLU A 1 146 ? -7.856 12.019 4.635 1.00 92.56 146 GLU A N 1
ATOM 1103 C CA . GLU A 1 146 ? -8.957 11.288 5.274 1.00 92.56 146 GLU A CA 1
ATOM 1104 C C . GLU A 1 146 ? -8.608 10.840 6.704 1.00 92.56 146 GLU A C 1
ATOM 1106 O O . GLU A 1 146 ? -9.448 10.914 7.607 1.00 92.56 146 GLU A O 1
ATOM 1111 N N . ALA A 1 147 ? -7.378 10.367 6.929 1.00 89.50 147 ALA A N 1
ATOM 1112 C CA . ALA A 1 147 ? -6.914 9.971 8.254 1.00 89.50 147 ALA A CA 1
ATOM 1113 C C . ALA A 1 147 ? -6.781 11.185 9.190 1.00 89.50 147 ALA A C 1
ATOM 1115 O O . ALA A 1 147 ? -7.237 11.128 10.334 1.00 89.50 147 ALA A O 1
ATOM 1116 N N . GLU A 1 148 ? -6.217 12.290 8.703 1.00 90.56 148 GLU A N 1
ATOM 1117 C CA . GLU A 1 148 ? -6.029 13.522 9.472 1.00 90.56 148 GLU A CA 1
ATOM 1118 C C . GLU A 1 148 ? -7.353 14.210 9.800 1.00 90.56 148 GLU A C 1
ATOM 1120 O O . GLU A 1 148 ? -7.575 14.613 10.941 1.00 90.56 148 GLU A O 1
ATOM 1125 N N . ALA A 1 149 ? -8.288 14.268 8.850 1.00 90.56 149 ALA A N 1
ATOM 1126 C CA . ALA A 1 149 ? -9.633 14.782 9.092 1.00 90.56 149 ALA A CA 1
ATOM 1127 C C . ALA A 1 149 ? -10.361 13.990 10.189 1.00 90.56 149 ALA A C 1
ATOM 1129 O O . ALA A 1 149 ? -11.187 14.537 10.922 1.00 90.56 149 ALA A O 1
ATOM 1130 N N . ARG A 1 150 ? -10.058 12.693 10.317 1.00 89.31 150 ARG A N 1
ATOM 1131 C CA . ARG A 1 150 ? -10.702 11.808 11.288 1.00 89.31 150 ARG A CA 1
ATOM 1132 C C . ARG A 1 150 ? -10.043 11.821 12.665 1.00 89.31 150 ARG A C 1
ATOM 1134 O O . ARG A 1 150 ? -10.747 11.673 13.664 1.00 89.31 150 ARG A O 1
ATOM 1141 N N . PHE A 1 151 ? -8.720 11.935 12.731 1.00 87.31 151 PHE A N 1
ATOM 1142 C CA . PHE A 1 151 ? -7.959 11.719 13.967 1.00 87.31 151 PHE A CA 1
ATOM 1143 C C . PHE A 1 151 ? -7.121 12.925 14.408 1.00 87.31 151 PHE A C 1
ATOM 1145 O O . PHE A 1 151 ? -6.505 12.870 15.472 1.00 87.31 151 PHE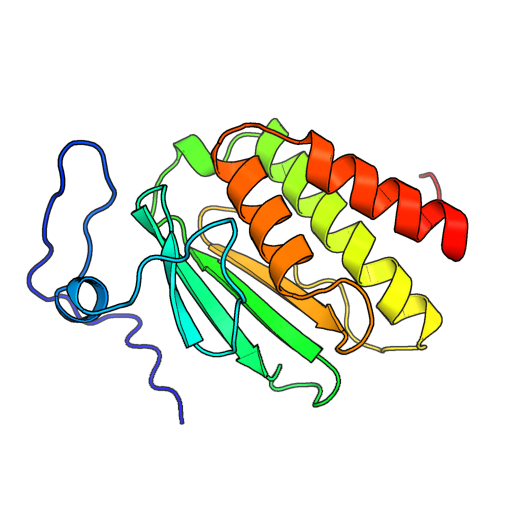 A O 1
ATOM 1152 N N . GLY A 1 152 ? -7.126 14.011 13.634 1.00 84.44 152 GLY A N 1
ATOM 1153 C CA . GLY A 1 152 ? -6.148 15.087 13.744 1.00 84.44 152 GLY A CA 1
ATOM 1154 C C . GLY A 1 152 ? -4.802 14.695 13.120 1.00 84.44 152 GLY A C 1
ATOM 1155 O O . GLY A 1 152 ? -4.669 13.594 12.578 1.00 84.44 152 GLY A O 1
ATOM 1156 N N . PRO A 1 153 ? -3.789 15.575 13.195 1.00 81.56 153 PRO A N 1
ATOM 1157 C CA . PRO A 1 153 ? -2.456 15.296 12.669 1.00 81.56 153 PRO A CA 1
ATOM 1158 C C . PRO A 1 153 ? -1.915 13.961 13.195 1.00 81.56 153 PRO A C 1
ATOM 1160 O O . PRO A 1 153 ? -1.827 13.750 14.406 1.00 81.56 153 PRO A O 1
ATOM 1163 N N . VAL A 1 154 ? -1.554 13.047 12.286 1.00 71.69 154 VAL A N 1
ATOM 1164 C CA . VAL A 1 154 ? -1.105 11.689 12.656 1.00 71.69 154 VAL A CA 1
ATOM 1165 C C . VAL A 1 154 ? 0.257 11.710 13.370 1.00 71.69 154 VAL A C 1
ATOM 1167 O O . VAL A 1 154 ? 0.598 10.784 14.109 1.00 71.69 154 VAL A O 1
ATOM 1170 N N . ARG A 1 155 ? 1.017 12.800 13.219 1.00 69.81 155 ARG A N 1
ATOM 1171 C CA . ARG A 1 155 ? 2.203 13.133 14.016 1.00 69.81 155 ARG A CA 1
ATOM 1172 C C . ARG A 1 155 ? 2.177 14.607 14.429 1.00 69.81 155 ARG A C 1
ATOM 1174 O O . ARG A 1 155 ? 1.527 15.400 13.749 1.00 69.81 155 ARG A O 1
ATOM 1181 N N . PRO A 1 156 ? 2.876 14.987 15.516 1.00 56.38 156 PRO A N 1
ATOM 1182 C CA . PRO A 1 156 ? 3.106 16.395 15.810 1.00 56.38 156 PRO A CA 1
ATOM 1183 C C . PRO A 1 156 ? 3.804 17.055 14.617 1.00 56.38 156 PRO A C 1
ATOM 1185 O O . PRO A 1 156 ? 4.668 16.431 13.999 1.00 56.38 156 PRO A O 1
ATOM 1188 N N . ALA A 1 157 ? 3.438 18.299 14.307 1.00 49.31 157 ALA A N 1
ATOM 1189 C CA . ALA A 1 157 ? 4.268 19.138 13.454 1.00 49.31 157 ALA A CA 1
ATOM 1190 C C . ALA A 1 157 ? 5.608 19.332 14.180 1.00 49.31 157 ALA A C 1
ATOM 1192 O O . ALA A 1 157 ? 5.619 19.888 15.280 1.00 49.31 157 ALA A O 1
ATOM 1193 N N . GLU A 1 158 ? 6.690 18.781 13.631 1.00 39.75 158 GLU A N 1
ATOM 1194 C CA . GLU A 1 158 ? 8.053 19.125 14.057 1.00 39.75 158 GLU A CA 1
ATOM 1195 C C . GLU A 1 158 ? 8.389 20.562 13.648 1.00 39.75 158 GLU A C 1
ATOM 1197 O O . GLU A 1 158 ? 8.012 20.960 12.519 1.00 39.75 158 GLU A O 1
#